Protein 5U64 (pdb70)

Solvent-accessible surface area: 6774 Å² total; per-residue (Å²): 139,14,123,20,125,18,64,30,33,28,87,25,86,44,55,24,58,27,120,0,24,1,69,11,59,45,42,134,88,50,142,0,0,0,0,0,2,31,63,63,186,148,95,79,11,2,0,1,0,11,76,152,36,69,51,66,35,70,69,127,76,11,125,70,37,1,74,8,45,39,135,62,27,0,52,0,40,0,62,70,3,106,48,136,1,46,5,33,0,51,0,0,0,2,35,103,85,48,0,91,32,102,32,63,36,188,56,11,77,52,74,6,170,24,20,94,0,45,6,26,46,94,104,63,31,155,204

Nearest PDB structures (foldseek):
  5u64-assembly1_B  TM=1.008E+00  e=6.267E-26  Camelus dromedarius
  7a50-assembly1_C  TM=8.926E-01  e=1.439E-14  Lama glama
  5boz-assembly3_I  TM=8.902E-01  e=1.508E-13  Vicugna pacos
  8fis-assembly1_L  TM=8.788E-01  e=1.508E-13  Lama glama
  1jgl-assembly1_H  TM=8.335E-01  e=3.267E-09  Mus musculus

Foldseek 3Di:
DKAKDKDWADEEAQQAKIKMKIAIPPDDDQLWWKFKWWAQPDIGGAKIAFPVWDIDGPDVVSVVAWDWGPPNMIMIIGGNHDQVVWTWMKMFTARPPRRDDDRDPVRTDGIYPTGTHGYDYPVPDDD

B-factor: mean 20.16, std 10.28, range [8.73, 94.01]

Radius of gyration: 14.15 Å; Cα contacts (8 Å, |Δi|>4): 379; chains: 1; bounding box: 37×37×24 Å

Secondary structure (DSSP, 8-state):
--EEEEE--EEEETT--EEEEEEEE---SSPPEEEEEEE----EEEEEE-TTS-EEES-HHHHHHEEEEE--EEEEEE-S--GGG-EEEEEEEE-SSTT---SSGGG--EE---EEEEEE-TTT---

Structure (mmCIF, N/CA/C/O backbone):
data_5U64
#
_entry.id   5U64
#
_cell.length_a   56.790
_cell.length_b   76.937
_cell.length_c   69.656
_cell.angle_alpha   90.00
_cell.angle_beta   90.00
_cell.angle_gamma   90.00
#
_symmetry.space_group_name_H-M   'C 2 2 21'
#
loop_
_entity.id
_entity.type
_entity.pdbx_description
1 polymer VHH-28
2 water water
#
loop_
_atom_site.group_PDB
_atom_site.id
_atom_site.type_symbol
_atom_site.label_atom_id
_atom_site.label_alt_id
_atom_site.label_comp_id
_atom_site.label_asym_id
_atom_site.label_entity_id
_atom_site.label_seq_id
_atom_site.pdbx_PDB_ins_code
_atom_site.Cartn_x
_atom_site.Cartn_y
_atom_site.Cartn_z
_atom_site.occupancy
_atom_site.B_iso_or_equiv
_atom_site.auth_seq_id
_atom_site.auth_comp_id
_atom_site.auth_asym_id
_atom_site.auth_atom_id
_atom_site.pdbx_PDB_model_num
ATOM 1 N N . ASP A 1 3 ? -27.975 11.955 13.738 1.00 46.58 1 ASP B N 1
ATOM 2 C CA . ASP A 1 3 ? -26.937 12.399 12.858 1.00 44.86 1 ASP B CA 1
ATOM 3 C C . ASP A 1 3 ? -25.696 11.874 13.471 1.00 36.02 1 ASP B C 1
ATOM 4 O O . ASP A 1 3 ? -25.566 11.763 14.701 1.00 38.34 1 ASP B O 1
ATOM 12 N N . VAL A 1 4 ? -24.744 11.624 12.599 1.00 32.73 2 VAL B N 1
ATOM 13 C CA . VAL A 1 4 ? -23.382 11.491 13.053 1.00 24.95 2 VAL B CA 1
ATOM 14 C C . VAL A 1 4 ? -22.902 12.870 13.430 1.00 25.72 2 VAL B C 1
ATOM 15 O O . VAL A 1 4 ? -23.141 13.833 12.696 1.00 30.92 2 VAL B O 1
ATOM 28 N N . GLN A 1 5 ? -22.234 12.956 14.567 1.00 22.61 3 GLN B N 1
ATOM 29 C CA A GLN A 1 5 ? -21.615 14.195 15.017 0.52 23.50 3 GLN B CA 1
ATOM 30 C CA B GLN A 1 5 ? -21.615 14.181 15.073 0.48 24.27 3 GLN B CA 1
ATOM 31 C C . GLN A 1 5 ? -20.107 14.036 14.999 1.00 20.73 3 GLN B C 1
ATOM 32 O O . GLN A 1 5 ? -19.596 12.966 15.324 1.00 20.85 3 GLN B O 1
ATOM 59 N N . LEU A 1 6 ? -19.402 15.106 14.573 1.00 19.24 4 LEU B N 1
ATOM 60 C CA . LEU A 1 6 ? -17.955 15.076 14.408 1.00 16.60 4 LEU B CA 1
ATOM 61 C C . LEU A 1 6 ? -17.333 16.127 15.258 1.00 17.66 4 LEU B C 1
ATOM 62 O O . LEU A 1 6 ? -17.725 17.268 15.150 1.00 20.47 4 LEU B O 1
ATOM 78 N N . GLN A 1 7 ? -16.435 15.735 16.128 1.00 18.33 5 GLN B N 1
ATOM 79 C CA . GLN A 1 7 ? -15.740 16.678 17.009 1.00 20.06 5 GLN B CA 1
ATOM 80 C C . GLN A 1 7 ? -14.263 16.748 16.591 1.00 17.80 5 GLN B C 1
AT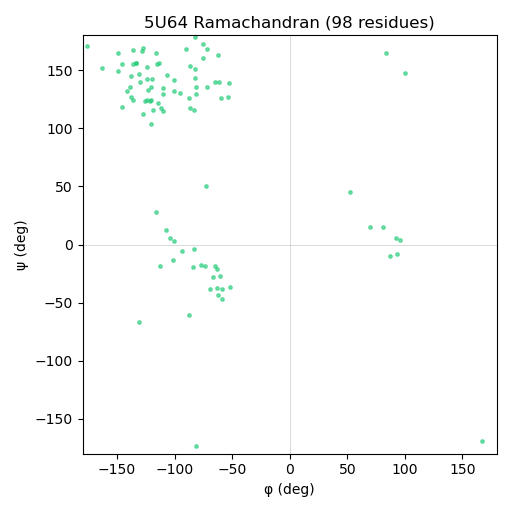OM 81 O O . GLN A 1 7 ? -13.551 15.756 16.691 1.00 17.24 5 GLN B O 1
ATOM 95 N N . GLU A 1 8 ? -13.803 17.908 16.155 1.00 18.18 6 GLU B N 1
ATOM 96 C CA A GLU A 1 8 ? -12.442 18.145 15.712 0.46 15.67 6 GLU B CA 1
ATOM 97 C CA B GLU A 1 8 ? -12.432 18.108 15.719 0.54 18.45 6 GLU B CA 1
ATOM 98 C C . GLU A 1 8 ? -11.619 18.719 16.840 1.00 16.72 6 GLU B C 1
ATOM 99 O O . GLU A 1 8 ? -12.130 19.477 17.660 1.00 20.39 6 GLU B O 1
ATOM 122 N N . SER A 1 9 ? -10.332 18.401 16.836 1.00 14.61 7 SER B N 1
ATOM 123 C CA A SER A 1 9 ? -9.378 19.039 17.750 0.38 16.32 7 SER B CA 1
ATOM 124 C CA B SER A 1 9 ? -9.388 19.052 17.740 0.62 15.02 7 SER B CA 1
ATOM 125 C C . SER A 1 9 ? -7.988 18.994 17.148 1.00 13.69 7 SER B C 1
ATOM 126 O O . SER A 1 9 ? -7.741 18.333 16.129 1.00 12.76 7 SER B O 1
ATOM 141 N N . GLY A 1 10 ? -7.072 19.696 17.801 1.00 13.39 8 GLY B N 1
ATOM 142 C CA . GLY A 1 10 ? -5.697 19.675 17.475 1.00 13.24 8 GLY B CA 1
ATOM 143 C C . GLY A 1 10 ? -5.184 20.791 16.567 1.00 13.77 8 GLY B C 1
ATOM 144 O O . GLY A 1 10 ? -3.985 20.818 16.249 1.00 16.60 8 GLY B O 1
ATOM 148 N N . GLY A 1 11 ? -6.045 21.752 16.219 1.00 14.23 9 GLY B N 1
ATOM 149 C CA . GLY A 1 11 ? -5.594 22.912 15.435 1.00 14.62 9 GLY B CA 1
ATOM 150 C C . GLY A 1 11 ? -4.727 23.863 16.245 1.00 12.92 9 GLY B C 1
ATOM 151 O O . GLY A 1 11 ? -4.630 23.802 17.440 1.00 13.52 9 GLY B O 1
ATOM 155 N N . GLY A 1 12 ? -4.099 24.774 15.543 1.00 12.79 10 GLY B N 1
ATOM 156 C CA . GLY A 1 12 ? -3.215 25.726 16.182 1.00 12.84 10 GLY B CA 1
ATOM 157 C C . GLY A 1 12 ? -2.377 26.451 15.153 1.00 10.50 10 GLY B C 1
ATOM 158 O O . GLY A 1 12 ? -2.621 26.377 13.951 1.00 11.70 10 GLY B O 1
ATOM 162 N N . SER A 1 13 ? -1.374 27.177 15.678 1.00 9.38 11 SER B N 1
ATOM 163 C CA A SER A 1 13 ? -0.494 28.009 14.880 0.52 9.18 11 SER B CA 1
ATOM 164 C CA B SER A 1 13 ? -0.489 28.042 14.904 0.48 9.66 11 SER B CA 1
ATOM 165 C C . SER A 1 13 ? 0.929 27.523 15.080 1.00 8.76 11 SER B C 1
ATOM 166 O O . SER A 1 13 ? 1.411 27.433 16.225 1.00 10.13 11 SER B O 1
ATOM 181 N N . VAL A 1 14 ? 1.605 27.236 13.997 1.00 8.80 12 VAL B N 1
ATOM 182 C CA . VAL A 1 14 ? 2.948 26.682 13.996 1.00 9.32 12 VAL B CA 1
ATOM 183 C C . VAL A 1 14 ? 3.792 27.391 12.950 1.00 9.02 12 VAL B C 1
ATOM 184 O O . VAL A 1 14 ? 3.307 28.092 12.083 1.00 10.34 12 VAL B O 1
ATOM 197 N N . GLN A 1 15 ? 5.085 27.149 13.049 1.00 10.23 13 GLN B N 1
ATOM 198 C CA A GLN A 1 15 ? 6.036 27.582 12.058 0.51 10.46 13 GLN B CA 1
ATOM 199 C CA B GLN A 1 15 ? 6.045 27.601 12.070 0.49 12.53 13 GLN B CA 1
ATOM 200 C C . GLN A 1 15 ? 6.121 26.659 10.884 1.00 10.41 13 GLN B C 1
ATOM 201 O O . GLN A 1 15 ? 5.941 25.439 11.020 1.00 10.60 13 GLN B O 1
ATOM 228 N N . ALA A 1 16 ? 6.463 27.209 9.722 1.00 10.53 14 ALA B N 1
ATOM 229 C CA . ALA A 1 16 ? 6.755 26.383 8.559 1.00 11.27 14 ALA B CA 1
ATOM 230 C C . ALA A 1 16 ? 7.784 25.336 8.904 1.00 10.11 14 ALA B C 1
ATOM 231 O O . ALA A 1 16 ? 8.732 25.590 9.626 1.00 12.02 14 ALA B O 1
ATOM 238 N N . GLY A 1 17 ? 7.578 24.119 8.409 1.00 10.44 15 GLY B N 1
ATOM 239 C CA . GLY A 1 17 ? 8.382 22.959 8.750 1.00 11.43 15 GLY B CA 1
ATOM 240 C C . GLY A 1 17 ? 7.902 22.232 9.983 1.00 11.15 15 GLY B C 1
ATOM 241 O O . GLY A 1 17 ? 8.390 21.152 10.268 1.00 13.60 15 GLY B O 1
ATOM 245 N N . GLY A 1 18 ? 6.967 22.820 10.714 1.00 11.60 16 GLY B N 1
ATOM 246 C CA . GLY A 1 18 ? 6.460 22.201 11.913 1.00 11.82 16 GLY B CA 1
ATOM 247 C C . GLY A 1 18 ? 5.406 21.143 11.635 1.00 11.39 16 GLY B C 1
ATOM 248 O O . GLY A 1 18 ? 5.158 20.746 10.497 1.00 11.84 16 GLY B O 1
ATOM 252 N N . SER A 1 19 ? 4.828 20.669 12.700 1.00 12.87 17 SER B N 1
ATOM 253 C CA . SER A 1 19 ? 3.890 19.559 12.666 1.00 12.53 17 SER B CA 1
ATOM 254 C C . SER A 1 19 ? 2.693 19.862 13.545 1.00 11.75 17 SER B C 1
ATOM 255 O O . SER A 1 19 ? 2.793 20.603 14.515 1.00 12.94 17 SER B O 1
ATOM 263 N N . LEU A 1 20 ? 1.582 19.221 13.226 1.00 11.85 18 LEU B N 1
ATOM 264 C CA . LEU A 1 20 ? 0.375 19.232 14.039 1.00 11.76 18 LEU B CA 1
ATOM 265 C C . LEU A 1 20 ? -0.362 17.933 13.855 1.00 11.61 18 LEU B C 1
ATOM 266 O O . LEU A 1 20 ? -0.283 17.352 12.788 1.00 13.91 18 LEU B O 1
ATOM 282 N N . ARG A 1 21 ? -1.070 17.485 14.879 1.00 10.96 19 ARG B N 1
ATOM 283 C CA A ARG A 1 21 ? -1.858 16.252 14.813 0.59 11.00 19 ARG B CA 1
ATOM 284 C CA B ARG A 1 21 ? -1.877 16.257 14.778 0.41 10.79 19 ARG B CA 1
ATOM 285 C C . ARG A 1 21 ? -3.329 16.615 15.030 1.00 11.39 19 ARG B C 1
ATOM 286 O O . ARG A 1 21 ? -3.716 16.926 16.171 1.00 13.94 19 ARG B O 1
ATOM 327 N N . LEU A 1 22 ? -4.146 16.551 13.984 1.00 10.20 20 LEU B N 1
ATOM 328 C CA . LEU A 1 22 ? -5.575 16.808 14.164 1.00 11.03 20 LEU B CA 1
ATOM 329 C C . LEU A 1 22 ? -6.265 15.493 14.560 1.00 10.58 20 LEU B C 1
ATOM 330 O O . LEU A 1 22 ? -5.795 14.401 14.213 1.00 11.42 20 LEU B O 1
ATOM 346 N N . SER A 1 23 ? -7.365 15.601 15.266 1.00 11.01 21 SER B N 1
ATOM 347 C CA A SER A 1 23 ? -8.185 14.460 15.580 0.47 11.97 21 SER B CA 1
ATOM 348 C CA B SER A 1 23 ? -8.196 14.478 15.628 0.53 11.69 21 SER B CA 1
ATOM 349 C C . SER A 1 23 ? -9.635 14.751 15.271 1.00 11.49 21 SER B C 1
ATOM 350 O O . SER A 1 23 ? -10.111 15.888 15.366 1.00 12.03 21 SER B O 1
ATOM 365 N N . CYS A 1 24 ? -10.355 13.686 14.955 1.00 11.94 22 CYS B N 1
ATOM 366 C CA . CYS A 1 24 ? -11.784 13.751 14.744 1.00 13.83 22 CYS B CA 1
ATOM 367 C C . CYS A 1 24 ? -12.431 12.545 15.409 1.00 13.65 22 CYS B C 1
ATOM 368 O O . CYS A 1 24 ? -12.024 11.407 15.175 1.00 14.11 22 CYS B O 1
ATOM 375 N N . VAL A 1 25 ? -13.414 12.812 16.247 1.00 14.68 23 VAL B N 1
ATOM 376 C CA . VAL A 1 25 ? -14.142 11.776 16.947 1.00 17.06 23 VAL B CA 1
ATOM 377 C C . VAL A 1 25 ? -15.572 11.807 16.431 1.00 17.09 23 VAL B C 1
ATOM 378 O O . VAL A 1 25 ? -16.251 12.821 16.519 1.00 17.09 23 VAL B O 1
ATOM 391 N N . ALA A 1 26 ? -16.018 10.688 15.896 1.00 17.00 24 ALA B N 1
ATOM 392 C CA . ALA A 1 26 ? -17.390 10.537 15.399 1.00 17.32 24 ALA B CA 1
ATOM 393 C C . ALA A 1 26 ? -18.239 9.911 16.475 1.00 20.22 24 ALA B C 1
ATOM 394 O O . ALA A 1 26 ? -17.864 8.882 17.058 1.00 23.74 24 ALA B O 1
ATOM 401 N N . SER A 1 27 ? -19.388 10.526 16.741 1.00 21.79 25 SER B N 1
ATOM 402 C CA . SER A 1 27 ? -20.384 9.932 17.647 1.00 23.91 25 SER B CA 1
ATOM 403 C C . SER A 1 27 ? -21.737 9.881 16.945 1.00 23.02 25 SER B C 1
ATOM 404 O O . SER A 1 27 ? -21.913 10.373 15.828 1.00 23.05 25 SER B O 1
ATOM 412 N N . GLY A 1 28 ? -22.680 9.171 17.562 1.00 23.62 26 GLY B N 1
ATOM 413 C CA . GLY A 1 28 ? -23.955 9.033 16.893 1.00 25.42 26 GLY B CA 1
ATOM 414 C C . GLY A 1 28 ? -23.995 7.975 15.817 1.00 24.58 26 GLY B C 1
ATOM 415 O O . GLY A 1 28 ? -24.890 7.988 14.972 1.00 29.81 26 GLY B O 1
ATOM 419 N N . VAL A 1 29 ? -23.014 7.087 15.797 1.00 23.46 27 VAL B N 1
ATOM 420 C CA . VAL A 1 29 ? -22.942 6.014 14.826 1.00 25.49 27 VAL B CA 1
ATOM 421 C C . VAL A 1 29 ? -23.803 4.868 15.316 1.00 30.90 27 VAL B C 1
ATOM 422 O O . VAL A 1 29 ? -23.482 4.207 16.310 1.00 36.52 27 VAL B O 1
ATOM 435 N N . THR A 1 30 ? -24.835 4.576 14.566 1.00 27.98 28 THR B N 1
ATOM 436 C CA . THR A 1 30 ? -25.769 3.542 15.002 1.00 30.81 28 THR B CA 1
ATOM 437 C C . THR A 1 30 ? -25.780 2.284 14.147 1.00 27.72 28 THR B C 1
ATOM 438 O O . THR A 1 30 ? -26.350 1.284 14.567 1.00 28.86 28 THR B O 1
ATOM 449 N N . SER A 1 31 ? -25.274 2.361 12.924 1.00 24.92 29 SER B N 1
ATOM 450 C CA A SER A 1 31 ? -25.202 1.208 12.053 0.54 27.29 29 SER B CA 1
ATOM 451 C CA B SER A 1 31 ? -25.197 1.209 12.046 0.46 27.42 29 SER B CA 1
ATOM 452 C C . SER A 1 31 ? -23.839 1.216 11.368 1.00 23.78 29 SER B C 1
ATOM 453 O O . SER A 1 31 ? -22.787 1.031 12.003 1.00 23.53 29 SER B O 1
ATOM 468 N N . THR A 1 32 ? -23.815 1.422 10.096 1.00 20.37 30 THR B N 1
ATOM 469 C CA . THR A 1 32 ? -22.560 1.440 9.394 1.00 17.48 30 THR B CA 1
ATOM 470 C C . THR A 1 32 ? -21.585 2.433 10.028 1.00 15.58 30 THR B C 1
ATOM 471 O O . THR A 1 32 ? -21.868 3.612 10.171 1.00 16.45 30 THR B O 1
ATOM 482 N N . ARG A 1 33 ? -20.388 1.918 10.344 1.00 14.32 31 ARG B N 1
ATOM 483 C CA A ARG A 1 33 ? -19.317 2.784 10.775 0.65 14.00 31 ARG B CA 1
ATOM 484 C CA B ARG A 1 33 ? -19.344 2.796 10.782 0.35 14.78 31 ARG B CA 1
ATOM 485 C C . ARG A 1 33 ? -18.900 3.649 9.599 1.00 14.10 31 ARG B C 1
ATOM 486 O O . ARG A 1 33 ? -18.775 3.189 8.465 1.00 16.52 31 ARG B O 1
ATOM 527 N N . PRO A 1 34 ? -18.634 4.933 9.815 1.00 13.21 32 PRO B N 1
ATOM 528 C CA . PRO A 1 34 ? -18.432 5.817 8.680 1.00 13.40 32 PRO B CA 1
ATOM 529 C C . PRO A 1 34 ? -17.025 5.757 8.098 1.00 11.93 32 PRO B C 1
ATOM 530 O O . PRO A 1 34 ? -16.051 5.520 8.820 1.00 12.95 32 PRO B O 1
ATOM 541 N N . CYS A 1 35 ? -16.907 6.020 6.799 1.00 11.43 33 CYS B N 1
ATOM 542 C CA A CYS A 1 35 ? -15.670 6.578 6.252 0.73 10.79 33 CYS B CA 1
ATOM 543 C CA B CYS A 1 35 ? -15.620 6.521 6.373 0.27 14.34 33 CYS B CA 1
ATOM 544 C C . CYS A 1 35 ? -15.490 7.967 6.877 1.00 11.13 33 CYS B C 1
ATOM 545 O O . CYS A 1 35 ? -16.465 8.712 6.904 1.00 11.75 33 CYS B O 1
ATOM 559 N N . ILE A 1 36 ? -14.272 8.277 7.341 1.00 10.82 34 ILE B N 1
ATOM 560 C CA A ILE A 1 36 ? -13.966 9.587 7.877 0.54 11.27 34 ILE B CA 1
ATOM 561 C CA B ILE A 1 36 ? -13.999 9.586 7.879 0.46 10.91 34 ILE B CA 1
ATOM 562 C C . ILE A 1 36 ? -12.948 10.241 7.004 1.00 11.68 34 ILE B C 1
ATOM 563 O O . ILE A 1 36 ? -11.931 9.625 6.681 1.00 12.90 34 ILE B O 1
ATOM 594 N N . GLY A 1 37 ? -13.240 11.474 6.608 1.00 11.69 35 GLY B N 1
ATOM 595 C CA . GLY A 1 37 ? -12.355 12.216 5.746 1.00 12.67 35 GLY B CA 1
ATOM 596 C C . GLY A 1 37 ? -11.946 13.553 6.351 1.00 11.21 35 GLY B C 1
ATOM 597 O O . GLY A 1 37 ? -12.661 14.140 7.166 1.00 12.68 35 GLY B O 1
ATOM 601 N N . TRP A 1 38 ? -10.766 14.019 5.944 1.00 10.25 36 TRP B N 1
ATOM 602 C CA . TRP A 1 38 ? -10.340 15.373 6.175 1.00 10.10 36 TRP B CA 1
ATOM 603 C C . TRP A 1 38 ? -10.318 16.147 4.870 1.00 9.51 36 TRP B C 1
ATOM 604 O O . TRP A 1 38 ? -9.808 15.668 3.852 1.00 10.86 36 TRP B O 1
ATOM 625 N N . PHE A 1 39 ? -10.862 17.341 4.939 1.00 9.60 37 PHE B N 1
ATOM 626 C CA . PHE A 1 39 ? -10.924 18.295 3.854 1.00 9.76 37 PHE B CA 1
ATOM 627 C C . PHE A 1 39 ? -10.373 19.626 4.379 1.00 9.79 37 PHE B C 1
ATOM 628 O O . PHE A 1 39 ? -10.258 19.835 5.589 1.00 11.25 37 PHE B O 1
ATOM 645 N N . ARG A 1 40 ? -10.078 20.562 3.478 1.00 9.97 38 ARG B N 1
ATOM 646 C CA A ARG A 1 40 ? -9.589 21.857 3.913 0.59 9.98 38 ARG B CA 1
ATOM 647 C CA B ARG A 1 40 ? -9.576 21.855 3.906 0.41 10.28 38 ARG B CA 1
ATOM 648 C C . ARG A 1 40 ? -10.079 22.948 2.987 1.00 11.04 38 ARG B C 1
ATOM 649 O O . ARG A 1 40 ? -10.341 22.726 1.810 1.00 12.47 38 ARG B O 1
ATOM 690 N N . GLN A 1 41 ? -10.121 24.165 3.519 1.00 11.86 39 GLN B N 1
ATOM 691 C CA . GLN A 1 41 ? -10.504 25.328 2.704 1.00 13.30 39 GLN B CA 1
ATOM 692 C C . GLN A 1 41 ? -9.725 26.525 3.168 1.00 15.62 39 GLN B C 1
ATOM 693 O O . GLN A 1 41 ? -9.773 26.875 4.337 1.00 15.92 39 GLN B O 1
ATOM 707 N N . ALA A 1 42 ? -8.942 27.040 2.263 1.00 21.82 40 ALA B N 1
ATOM 708 C CA . ALA A 1 42 ? -8.147 28.213 2.565 1.00 28.72 40 ALA B CA 1
ATOM 709 C C . ALA A 1 42 ? -9.052 29.384 2.257 1.00 30.17 40 ALA B C 1
ATOM 710 O O . ALA A 1 42 ? -9.912 29.372 1.380 1.00 30.70 40 ALA B O 1
ATOM 717 N N . LYS A 1 45 ? -10.728 30.294 -1.330 1.00 36.17 43 LYS B N 1
ATOM 718 C CA . LYS A 1 45 ? -10.579 29.145 -2.227 1.00 33.49 43 LYS B CA 1
ATOM 719 C C . LYS A 1 45 ? -11.687 28.102 -2.025 1.00 29.04 43 LYS B C 1
ATOM 720 O O . LYS A 1 45 ? -12.448 28.153 -1.082 1.00 28.58 43 LYS B O 1
ATOM 738 N N . GLU A 1 46 ? -11.815 27.197 -2.977 1.00 24.76 44 GLU B N 1
ATOM 739 C CA A GLU A 1 46 ? -12.789 26.141 -2.773 0.47 24.23 44 GLU B CA 1
ATOM 740 C CA B GLU A 1 46 ? -12.752 26.087 -2.837 0.53 24.10 44 GLU B CA 1
ATOM 741 C C . GLU A 1 46 ? -12.233 25.066 -1.840 1.00 19.87 44 GLU B C 1
ATOM 742 O O . GLU A 1 46 ? -11.022 24.874 -1.672 1.00 20.27 44 GLU B O 1
ATOM 765 N N . ARG A 1 47 ? -13.168 24.366 -1.214 1.00 18.30 45 ARG B N 1
ATOM 766 C CA . ARG A 1 47 ? -12.832 23.211 -0.369 1.00 16.46 45 ARG B CA 1
ATOM 767 C C . ARG A 1 47 ? -12.144 22.144 -1.222 1.00 14.29 45 ARG B C 1
ATOM 768 O O . ARG A 1 47 ? -12.541 21.885 -2.351 1.00 16.81 45 ARG B O 1
ATOM 789 N N . GLU A 1 48 ? -11.116 21.514 -0.656 1.00 13.34 46 GLU B N 1
ATOM 790 C CA . GLU A 1 48 ? -10.379 20.474 -1.326 1.00 13.96 46 GLU B CA 1
ATOM 791 C C . GLU A 1 48 ? -10.179 19.288 -0.399 1.00 12.37 46 GLU B C 1
ATOM 792 O O . GLU A 1 48 ? -10.193 19.392 0.813 1.00 11.53 46 GLU B O 1
ATOM 804 N N . GLY A 1 49 ? -9.969 18.110 -1.044 1.00 12.65 47 GLY B N 1
ATOM 805 C CA . GLY A 1 49 ? -9.695 16.931 -0.289 1.00 11.59 47 GLY B CA 1
ATOM 806 C C . GLY A 1 49 ? -8.291 16.900 0.260 1.00 11.01 47 GLY B C 1
ATOM 807 O O . GLY A 1 49 ? -7.393 17.614 -0.191 1.00 12.64 47 GLY B O 1
ATOM 811 N N . VAL A 1 50 ? -8.100 16.046 1.285 1.00 10.32 48 VAL B N 1
ATOM 812 C CA . VAL A 1 50 ? -6.784 15.816 1.899 1.00 9.89 48 VAL B CA 1
ATOM 813 C C . VAL A 1 50 ? -6.563 14.299 1.992 1.00 9.78 48 VAL B C 1
ATOM 814 O O . VAL A 1 50 ? -5.675 13.756 1.344 1.00 10.72 48 VAL B O 1
ATOM 827 N N . ALA A 1 51 ? -7.357 13.615 2.828 1.00 9.32 49 ALA B N 1
ATOM 828 C CA . ALA A 1 51 ? -7.183 12.198 3.027 1.00 10.02 49 ALA B CA 1
ATOM 829 C C . ALA A 1 51 ? -8.448 11.641 3.675 1.00 9.65 49 ALA B C 1
ATOM 830 O O . ALA A 1 51 ? -9.165 12.351 4.372 1.00 10.66 49 ALA B O 1
ATOM 837 N N . VAL A 1 52 ? -8.709 10.361 3.396 1.00 9.71 50 VAL B N 1
ATOM 838 C CA . VAL A 1 52 ? -9.837 9.653 3.962 1.00 10.01 50 VAL B CA 1
ATOM 839 C C . VAL A 1 52 ? -9.394 8.283 4.470 1.00 9.92 50 VAL B C 1
ATOM 840 O O . VAL A 1 52 ? -8.391 7.736 3.994 1.00 10.11 50 VAL B O 1
ATOM 853 N N . VAL A 1 53 ? -10.157 7.729 5.422 1.00 10.12 51 VAL B N 1
ATOM 854 C CA . VAL A 1 53 ? -9.834 6.410 5.981 1.00 10.02 51 VAL B CA 1
ATOM 855 C C . VAL A 1 53 ? -11.118 5.646 6.221 1.00 10.40 51 VAL B C 1
ATOM 856 O O . VAL A 1 53 ? -12.104 6.166 6.789 1.00 11.06 51 VAL B O 1
ATOM 869 N N . ASN A 1 54 ? -11.142 4.402 5.770 1.00 10.11 52 ASN B N 1
ATOM 870 C CA . ASN A 1 54 ? -12.345 3.571 5.858 1.00 10.66 52 ASN B CA 1
ATOM 871 C C . ASN A 1 54 ? -12.455 2.940 7.240 1.00 11.52 52 ASN B C 1
ATOM 872 O O . ASN A 1 54 ? -11.615 3.111 8.103 1.00 11.62 52 ASN B O 1
ATOM 883 N N . PHE A 1 55 A -13.546 2.184 7.425 1.00 11.64 52 PHE B N 1
ATOM 884 C CA . PHE A 1 55 A -13.843 1.649 8.728 1.00 13.15 52 PHE B CA 1
ATOM 885 C C . PHE A 1 55 A -12.785 0.677 9.246 1.00 13.39 52 PHE B C 1
ATOM 886 O O . PHE A 1 55 A -12.730 0.465 10.457 1.00 16.79 52 PHE B O 1
ATOM 903 N N . ARG A 1 56 ? -11.975 0.102 8.361 1.00 13.61 53 ARG B N 1
ATOM 904 C CA . ARG A 1 56 ? -10.954 -0.855 8.774 1.00 15.73 53 ARG B CA 1
ATOM 905 C C . ARG A 1 56 ? -9.558 -0.264 8.675 1.00 16.19 53 ARG B C 1
ATOM 906 O O . ARG A 1 56 ? -8.597 -1.025 8.822 1.00 17.75 53 ARG B O 1
ATOM 927 N N . GLY A 1 57 ? -9.434 1.040 8.499 1.00 14.54 54 GLY B N 1
ATOM 928 C CA . GLY A 1 57 ? -8.131 1.689 8.530 1.00 14.55 54 GLY B CA 1
ATOM 929 C C . GLY A 1 57 ? -7.441 1.844 7.235 1.00 15.97 54 GLY B C 1
ATOM 930 O O . GLY A 1 57 ? -6.302 2.332 7.243 1.00 19.05 54 GLY B O 1
ATOM 934 N N . ASP A 1 58 ? -8.044 1.510 6.107 1.00 14.46 55 ASP B N 1
ATOM 935 C CA . ASP A 1 58 ? -7.364 1.712 4.826 1.00 15.00 55 ASP B CA 1
ATOM 936 C C . ASP A 1 58 ? -7.509 3.158 4.380 1.00 13.34 55 ASP B C 1
ATOM 937 O O . ASP A 1 58 ? -8.587 3.720 4.386 1.00 13.55 55 ASP B O 1
ATOM 946 N N . SER A 1 59 ? -6.407 3.784 4.021 1.00 13.93 56 SER B N 1
ATOM 947 C CA A SER A 1 59 ? -6.331 5.204 3.726 0.76 13.88 56 SER B CA 1
ATOM 948 C CA B SER A 1 59 ? -6.288 5.207 3.763 0.24 14.59 56 SER B CA 1
ATOM 949 C C . SER A 1 59 ? -6.173 5.495 2.265 1.00 14.17 56 SER B C 1
ATOM 950 O O . SER A 1 59 ? -5.580 4.713 1.500 1.00 16.97 56 SER B O 1
ATOM 965 N N . THR A 1 60 ? -6.654 6.670 1.897 1.00 13.11 57 THR B N 1
ATOM 966 C CA . THR A 1 60 ? -6.542 7.210 0.553 1.00 14.84 57 THR B CA 1
ATOM 967 C C . THR A 1 60 ? -6.219 8.704 0.675 1.00 13.31 57 THR B C 1
ATOM 968 O O . THR A 1 60 ? -6.794 9.375 1.520 1.00 13.29 57 THR B O 1
ATOM 979 N N . TYR A 1 61 ? -5.267 9.182 -0.114 1.00 14.14 58 TYR B N 1
ATOM 980 C CA . TYR A 1 61 ? -4.779 10.564 -0.067 1.00 13.66 58 TYR B CA 1
ATOM 981 C C . TYR A 1 61 ? -5.096 11.282 -1.356 1.00 14.73 58 TYR B C 1
ATOM 982 O O . TYR A 1 61 ? -5.140 10.683 -2.437 1.00 16.48 58 TYR B O 1
ATOM 1000 N N . ILE A 1 62 ? -5.192 12.597 -1.288 1.00 13.96 59 ILE B N 1
ATOM 1001 C CA . ILE A 1 62 ? -5.567 13.400 -2.463 1.00 15.38 59 ILE B CA 1
ATOM 1002 C C . ILE A 1 62 ? -4.472 13.402 -3.523 1.00 17.25 59 ILE B C 1
ATOM 1003 O O . ILE A 1 62 ? -4.755 13.365 -4.730 1.00 18.91 59 ILE B O 1
ATOM 1019 N N . THR A 1 63 ? -3.216 13.445 -3.115 1.00 17.36 60 THR B N 1
ATOM 1020 C CA . THR A 1 63 ? -2.072 13.410 -4.031 1.00 18.96 60 THR B CA 1
ATOM 1021 C C . THR A 1 63 ? -0.911 12.726 -3.327 1.00 19.02 60 THR B C 1
ATOM 1022 O O . THR A 1 63 ? -0.879 12.612 -2.099 1.00 18.00 60 THR B O 1
ATOM 1033 N N . ASP A 1 64 ? 0.085 12.324 -4.100 1.00 21.00 61 ASP B N 1
ATOM 1034 C CA . ASP A 1 64 ? 1.342 11.777 -3.556 1.00 22.24 61 ASP B CA 1
ATOM 1035 C C . ASP A 1 64 ? 2.099 12.802 -2.726 1.00 20.34 61 ASP B C 1
ATOM 1036 O O . ASP A 1 64 ? 2.713 12.451 -1.688 1.00 20.54 61 ASP B O 1
ATOM 1045 N N . SER A 1 65 ? 2.081 14.058 -3.149 1.00 21.20 62 SER B N 1
ATOM 1046 C CA . SER A 1 65 ? 2.734 15.113 -2.382 1.00 23.18 62 SER B CA 1
ATOM 1047 C C . SER A 1 65 ? 2.139 15.198 -0.980 1.00 20.44 62 SER B C 1
ATOM 1048 O O . SER A 1 65 ? 2.860 15.285 0.019 1.00 22.18 62 SER B O 1
ATOM 1056 N N . VAL A 1 66 ? 0.807 15.190 -0.872 1.00 18.77 63 VAL B N 1
ATOM 1057 C CA . VAL A 1 66 ? 0.180 15.186 0.431 1.00 17.93 63 VAL B CA 1
ATOM 1058 C C . VAL A 1 66 ? 0.506 13.933 1.262 1.00 17.35 63 VAL B C 1
ATOM 1059 O O . VAL A 1 66 ? 0.861 14.022 2.451 1.00 18.76 63 VAL B O 1
ATOM 1072 N N . LYS A 1 67 ? 0.462 12.770 0.616 1.00 16.62 64 LYS B N 1
ATOM 1073 C CA . LYS A 1 67 ? 0.798 11.519 1.295 1.00 18.19 64 LYS B CA 1
ATOM 1074 C C . LYS A 1 67 ? 2.226 11.501 1.831 1.00 20.68 64 LYS B C 1
ATOM 1075 O O . LYS A 1 67 ? 2.509 10.854 2.859 1.00 21.91 64 LYS B O 1
ATOM 1094 N N . GLY A 1 68 ? 3.141 12.250 1.214 1.00 20.27 65 GLY B N 1
ATOM 1095 C CA . GLY A 1 68 ? 4.506 12.248 1.652 1.00 20.83 65 GLY B CA 1
ATOM 1096 C C . GLY A 1 68 ? 4.764 12.991 2.943 1.00 21.30 65 GLY B C 1
ATOM 1097 O O . GLY A 1 68 ? 5.813 12.770 3.564 1.00 25.16 65 GLY B O 1
ATOM 1101 N N . ARG A 1 69 ? 3.859 13.869 3.370 1.00 17.99 66 ARG B N 1
ATOM 1102 C CA A ARG A 1 69 ? 4.011 14.659 4.589 0.45 19.14 66 ARG B CA 1
ATOM 1103 C CA B ARG A 1 69 ? 3.981 14.689 4.573 0.55 19.75 66 ARG B CA 1
ATOM 1104 C C . ARG A 1 69 ? 2.881 14.476 5.593 1.00 17.32 66 ARG B C 1
ATOM 1105 O O . ARG A 1 69 ? 3.113 14.748 6.769 1.00 18.32 66 ARG B O 1
ATOM 1146 N N . PHE A 1 70 ? 1.652 14.038 5.165 1.00 16.57 67 PHE B N 1
ATOM 1147 C CA A PHE A 1 70 ? 0.420 13.832 5.952 0.24 16.02 67 PHE B CA 1
ATOM 1148 C CA B PHE A 1 70 ? 0.573 13.776 6.081 0.76 15.81 67 PHE B CA 1
ATOM 1149 C C . PHE A 1 70 ? 0.243 12.324 6.151 1.00 15.19 67 PHE B C 1
ATOM 1150 O O . PHE A 1 70 ? 0.431 11.565 5.186 1.00 16.93 67 PHE B O 1
ATOM 1183 N N . THR A 1 71 ? -0.256 11.927 7.297 1.00 13.34 68 THR B N 1
ATOM 1184 C CA . THR A 1 71 ? -0.646 10.546 7.533 1.00 13.14 68 THR B CA 1
ATOM 1185 C C . THR A 1 71 ? -1.976 10.502 8.237 1.00 11.93 68 THR B C 1
ATOM 1186 O O . THR A 1 71 ? -2.106 11.039 9.339 1.00 12.10 68 THR B O 1
ATOM 1197 N N . ILE A 1 72 ? -2.934 9.794 7.652 1.00 11.47 69 ILE B N 1
ATOM 1198 C CA . ILE A 1 72 ? -4.228 9.612 8.286 1.00 11.16 69 ILE B CA 1
ATOM 1199 C C . ILE A 1 72 ? -4.222 8.227 8.926 1.00 12.92 69 ILE B C 1
ATOM 1200 O O . ILE A 1 72 ? -3.729 7.252 8.336 1.00 14.53 69 ILE B O 1
ATOM 1216 N N . SER A 1 73 ? -4.810 8.104 10.105 1.00 11.43 70 SER B N 1
ATOM 1217 C CA . SER A 1 73 ? -4.872 6.798 10.783 1.00 12.71 70 SER B CA 1
ATOM 1218 C C . SER A 1 73 ? -6.168 6.736 11.575 1.00 12.73 70 SER B C 1
ATOM 1219 O O . SER A 1 73 ? -6.828 7.746 11.890 1.00 12.84 70 SER B O 1
ATOM 1227 N N A ARG A 1 74 ? -6.523 5.520 11.967 0.01 14.56 71 ARG B N 1
ATOM 1228 N N B ARG A 1 74 ? -6.505 5.524 11.971 0.99 13.93 71 ARG B N 1
ATOM 1229 C CA A ARG A 1 74 ? -7.766 5.289 12.688 0.01 15.93 71 ARG B CA 1
ATOM 1230 C CA B ARG A 1 74 ? -7.742 5.320 12.693 0.99 13.93 71 ARG B CA 1
ATOM 1231 C C A ARG A 1 74 ? -7.497 4.369 13.865 0.01 17.50 71 ARG B C 1
ATOM 1232 C C B ARG A 1 74 ? -7.542 4.375 13.836 0.99 17.20 71 ARG B C 1
ATOM 1233 O O A ARG A 1 74 ? -6.841 3.334 13.704 0.01 17.70 71 ARG B O 1
ATOM 1234 O O B ARG A 1 74 ? -7.026 3.289 13.627 0.99 18.51 71 ARG B O 1
ATOM 1275 N N . ASP A 1 75 ? -7.989 4.740 15.047 1.00 19.10 72 ASP B N 1
ATOM 1276 C CA A ASP A 1 75 ? -7.947 3.794 16.151 0.46 25.23 72 ASP B CA 1
ATOM 1277 C CA B ASP A 1 75 ? -7.990 3.807 16.162 0.54 25.57 72 ASP B CA 1
ATOM 1278 C C . ASP A 1 75 ? -8.869 2.597 15.874 1.00 26.90 72 ASP B C 1
ATOM 1279 O O . ASP A 1 75 ? -8.401 1.453 16.286 1.00 33.09 72 ASP B O 1
ATOM 1296 N N . ASP A 1 79 ? -14.133 4.790 16.148 1.00 25.70 76 ASP B N 1
ATOM 1297 C CA . ASP A 1 79 ? -14.358 5.873 15.141 1.00 21.98 76 ASP B CA 1
ATOM 1298 C C . ASP A 1 79 ? -13.655 7.212 15.438 1.00 20.20 76 ASP B C 1
ATOM 1299 O O . ASP A 1 79 ? -14.255 8.312 15.475 1.00 21.80 76 ASP B O 1
ATOM 1307 N N . THR A 1 80 ? -12.366 7.055 15.714 1.00 20.50 77 THR B N 1
ATOM 1308 C CA . THR A 1 80 ? -11.469 8.199 16.057 1.00 18.62 77 THR B CA 1
ATOM 1309 C C . THR A 1 80 ? -10.311 8.183 15.089 1.00 15.21 77 THR B C 1
ATOM 1310 O O . THR A 1 80 ? -9.643 7.167 14.896 1.00 16.77 77 THR B O 1
ATOM 1321 N N . VAL A 1 81 ? -10.149 9.303 14.42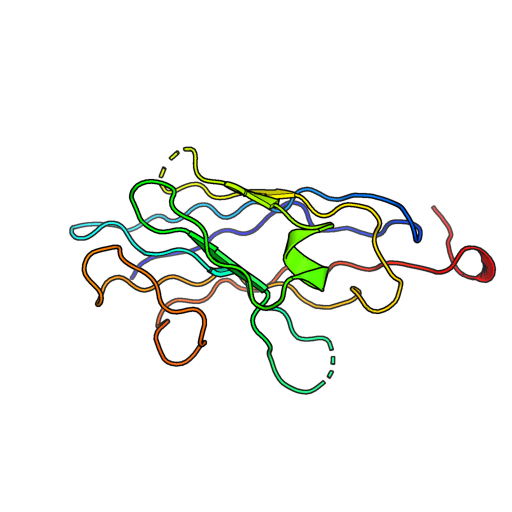6 1.00 12.31 78 VAL B N 1
ATOM 1322 C CA . VAL A 1 81 ? -9.248 9.418 13.309 1.00 11.42 78 VAL B CA 1
ATOM 1323 C C . VAL A 1 81 ? -8.272 10.550 13.598 1.00 12.00 78 VAL B C 1
ATOM 1324 O O . VAL A 1 81 ? -8.638 11.583 14.103 1.00 15.33 78 VAL B O 1
ATOM 1337 N N . TYR A 1 82 ? -7.051 10.348 13.197 1.00 11.34 79 TYR B N 1
ATOM 1338 C CA . TYR A 1 82 ? -5.969 11.315 13.342 1.00 11.22 79 TYR B CA 1
ATOM 1339 C C . TYR A 1 82 ? -5.411 11.705 12.004 1.00 11.09 79 TYR B C 1
ATOM 1340 O O . TYR A 1 82 ? -5.271 10.858 11.124 1.00 12.12 79 TYR B O 1
ATOM 1358 N N . LEU A 1 83 ? -5.058 12.988 11.845 1.00 11.12 80 LEU B N 1
ATOM 1359 C CA . LEU A 1 83 ? -4.325 13.465 10.687 1.00 10.85 80 LEU B CA 1
ATOM 1360 C C . LEU A 1 83 ? -3.036 14.074 11.193 1.00 9.99 80 LEU B C 1
ATOM 1361 O O . LEU A 1 83 ? -3.004 15.153 11.766 1.00 10.84 80 LEU B O 1
ATOM 1377 N N . GLN A 1 84 ? -1.932 13.357 11.029 1.00 10.69 81 GLN B N 1
ATOM 1378 C CA . GLN A 1 84 ? -0.608 13.825 11.389 1.00 10.43 81 GLN B CA 1
ATOM 1379 C C . GLN A 1 84 ? -0.033 14.601 10.234 1.00 10.24 81 GLN B C 1
ATOM 1380 O O . GLN A 1 84 ? 0.115 14.074 9.142 1.00 13.07 81 GLN B O 1
ATOM 1394 N N . MET A 1 85 ? 0.222 15.873 10.471 1.00 9.83 82 MET B N 1
ATOM 1395 C CA . MET A 1 85 ? 0.701 16.811 9.452 1.00 11.12 82 MET B CA 1
ATOM 1396 C C . MET A 1 85 ? 2.129 17.163 9.751 1.00 12.22 82 MET B C 1
ATOM 1397 O O . MET A 1 85 ? 2.347 17.855 10.723 1.00 18.31 82 MET B O 1
ATOM 1411 N N . ASN A 1 86 A 3.059 16.816 8.917 1.00 11.47 82 ASN B N 1
ATOM 1412 C CA . ASN A 1 86 A 4.471 17.127 9.071 1.00 11.84 82 ASN B CA 1
ATOM 1413 C C . ASN A 1 86 A 4.985 18.035 7.978 1.00 11.26 82 ASN B C 1
ATOM 1414 O O . ASN A 1 86 A 4.353 18.203 6.945 1.00 12.37 82 ASN B O 1
ATOM 1425 N N . SER A 1 87 B 6.157 18.617 8.224 1.00 11.18 82 SER B N 1
ATOM 1426 C CA . SER A 1 87 B 6.844 19.413 7.218 1.00 12.51 82 SER B CA 1
ATOM 1427 C C . SER A 1 87 B 5.924 20.477 6.633 1.00 11.86 82 SER B C 1
ATOM 1428 O O . SER A 1 87 B 5.847 20.659 5.424 1.00 13.26 82 SER B O 1
ATOM 1436 N N . LEU A 1 88 C 5.193 21.164 7.497 1.00 11.14 82 LEU B N 1
ATOM 1437 C CA . 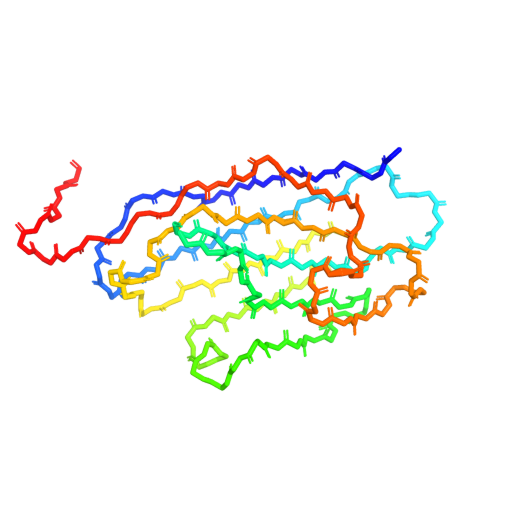LEU A 1 88 C 4.102 22.023 7.054 1.00 10.49 82 LEU B CA 1
ATOM 1438 C C . LEU A 1 88 C 4.600 23.184 6.216 1.00 10.65 82 LEU B C 1
ATOM 1439 O O . LEU A 1 88 C 5.573 23.877 6.552 1.00 11.88 82 LEU B O 1
ATOM 1455 N N . LYS A 1 89 ? 3.859 23.487 5.166 1.00 11.16 83 LYS B N 1
ATOM 1456 C CA A LYS A 1 89 ? 4.108 24.605 4.278 0.62 11.27 83 LYS B CA 1
ATOM 1457 C CA B LYS A 1 89 ? 4.111 24.613 4.281 0.38 12.14 83 LYS B CA 1
ATOM 1458 C C . LYS A 1 89 ? 3.241 25.780 4.708 1.00 10.21 83 LYS B C 1
ATOM 1459 O O . LYS A 1 89 ? 2.123 25.568 5.176 1.00 10.74 83 LYS B O 1
ATOM 1496 N N . PRO A 1 90 ? 3.660 27.044 4.483 1.00 10.87 84 PRO B N 1
ATOM 1497 C CA . PRO A 1 90 ? 2.727 28.166 4.732 1.00 10.81 84 PRO B CA 1
ATOM 1498 C C . PRO A 1 90 ? 1.398 27.960 4.025 1.00 10.84 84 PRO B C 1
ATOM 1499 O O . PRO A 1 90 ? 0.336 28.304 4.533 1.00 10.80 84 PRO B O 1
ATOM 1510 N N . GLU A 1 91 ? 1.466 27.391 2.826 1.00 11.10 85 GLU B N 1
ATOM 1511 C CA A GLU A 1 91 ? 0.327 27.140 1.973 0.69 13.07 85 GLU B CA 1
ATOM 1512 C CA B GLU A 1 91 ? 0.274 27.173 2.005 0.31 12.33 85 GLU B CA 1
ATOM 1513 C C . GLU A 1 91 ? -0.589 26.043 2.483 1.00 11.85 85 GLU B C 1
ATOM 1514 O O . GLU A 1 91 ? -1.667 25.843 1.915 1.00 14.04 85 GLU B O 1
ATOM 1537 N N . ASP A 1 92 ? -0.218 25.366 3.550 1.00 10.76 86 ASP B N 1
ATOM 1538 C CA . ASP A 1 92 ? -1.106 24.425 4.242 1.00 10.62 86 ASP B CA 1
ATOM 1539 C C . ASP A 1 92 ? -2.056 25.112 5.244 1.00 9.80 86 ASP B C 1
ATOM 1540 O O . ASP A 1 92 ? -2.911 24.492 5.822 1.00 11.11 86 ASP B O 1
ATOM 1549 N N . THR A 1 93 ? -1.891 26.432 5.394 1.00 10.01 87 THR B N 1
ATOM 1550 C CA . THR A 1 93 ? -2.809 27.217 6.183 1.00 9.66 87 THR B CA 1
ATOM 1551 C C . THR A 1 93 ? -4.233 27.132 5.641 1.00 10.27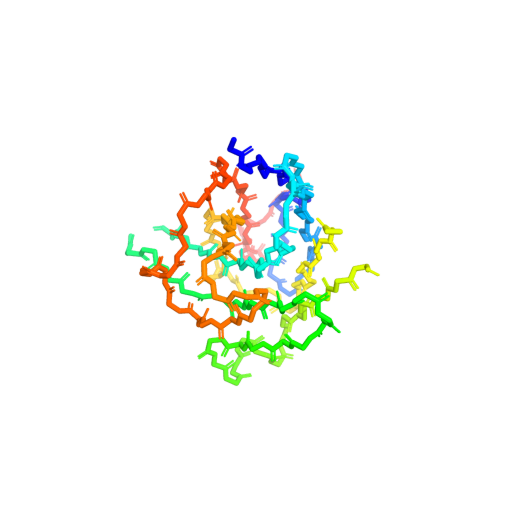 87 THR B C 1
ATOM 1552 O O . THR A 1 93 ? -4.455 27.369 4.444 1.00 11.94 87 THR B O 1
ATOM 1563 N N . ALA A 1 94 ? -5.189 26.766 6.485 1.00 9.83 88 ALA B N 1
ATOM 1564 C CA . ALA A 1 94 ? -6.571 26.578 6.029 1.00 9.77 88 ALA B CA 1
ATOM 1565 C C . ALA A 1 94 ? -7.418 26.258 7.244 1.00 9.94 88 ALA B C 1
ATOM 1566 O O . ALA A 1 94 ? -6.918 25.919 8.313 1.00 10.24 88 ALA B O 1
ATOM 1573 N N . THR A 1 95 ? -8.716 26.247 7.049 1.00 10.54 89 THR B N 1
ATOM 1574 C CA . THR A 1 95 ? -9.630 25.564 7.979 1.00 11.60 89 THR B CA 1
ATOM 1575 C C . THR A 1 95 ? -9.739 24.110 7.526 1.00 10.36 89 THR B C 1
ATOM 1576 O O . THR A 1 95 ? -10.034 23.859 6.357 1.00 11.35 89 THR B O 1
ATOM 1587 N N . TYR A 1 96 ? -9.481 23.199 8.440 1.00 10.09 90 TYR B N 1
ATOM 1588 C CA . TYR A 1 96 ? -9.558 21.767 8.183 1.00 9.85 90 TYR B CA 1
ATOM 1589 C C . TYR A 1 96 ? -10.869 21.236 8.733 1.00 10.74 90 TYR B C 1
ATOM 1590 O O . TYR A 1 96 ? -11.216 21.512 9.888 1.00 13.01 90 TYR B O 1
ATOM 1608 N N . TYR A 1 97 ? -11.592 20.458 7.939 1.00 10.07 91 TYR B N 1
ATOM 1609 C CA . TYR A 1 97 ? -12.910 19.942 8.333 1.00 10.80 91 TYR B CA 1
ATOM 1610 C C . TYR A 1 97 ? -12.838 18.408 8.309 1.00 10.58 91 TYR B C 1
ATOM 1611 O O . TYR A 1 97 ? -12.405 17.832 7.327 1.00 11.56 91 TYR B O 1
ATOM 1629 N N . CYS A 1 98 ? -13.382 17.780 9.335 1.00 10.63 92 CYS B N 1
ATOM 1630 C CA A CYS A 1 98 ? -13.680 16.361 9.402 0.49 10.14 92 CYS B CA 1
ATOM 1631 C CA B CYS A 1 98 ? -13.618 16.362 9.174 0.51 12.46 92 CYS B CA 1
ATOM 1632 C C . CYS A 1 98 ? -15.056 16.126 8.746 1.00 10.60 92 CYS B C 1
ATOM 1633 O O . CYS A 1 98 ? -15.969 16.936 8.909 1.00 12.88 92 CYS B O 1
ATOM 1646 N N . ALA A 1 99 ? -15.221 14.998 8.076 1.00 9.94 93 ALA B N 1
ATOM 1647 C CA . ALA A 1 99 ? -16.482 14.670 7.431 1.00 10.80 93 ALA B CA 1
ATOM 1648 C C . ALA A 1 99 ? -16.704 13.164 7.503 1.00 10.31 93 ALA B C 1
ATOM 164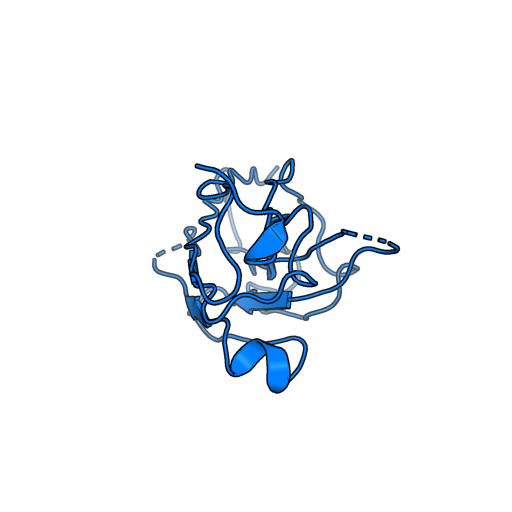9 O O . ALA A 1 99 ? -15.750 12.383 7.586 1.00 10.99 93 ALA B O 1
ATOM 1656 N N . ALA A 1 100 ? -17.966 12.746 7.431 1.00 10.56 94 ALA B N 1
ATOM 1657 C CA . ALA A 1 100 ? -18.310 11.321 7.461 1.00 10.42 94 ALA B CA 1
ATOM 1658 C C . ALA A 1 100 ? -19.264 10.956 6.339 1.00 10.60 94 ALA B C 1
ATOM 1659 O O . ALA A 1 100 ? -20.174 11.720 5.983 1.00 11.71 94 ALA B O 1
ATOM 1666 N N . ASP A 1 101 ? -19.090 9.733 5.858 1.00 11.35 95 ASP B N 1
ATOM 1667 C CA . ASP A 1 101 ? -19.947 9.081 4.843 1.00 12.39 95 ASP B CA 1
ATOM 1668 C C . ASP A 1 101 ? -20.356 7.742 5.433 1.00 11.78 95 ASP B C 1
ATOM 1669 O O . ASP A 1 101 ? -19.534 6.832 5.608 1.00 12.34 95 ASP B O 1
ATOM 1678 N N . VAL A 1 102 ? -21.634 7.564 5.748 1.00 13.12 96 VAL B N 1
ATOM 1679 C CA . VAL A 1 102 ? -22.168 6.269 6.231 1.00 14.30 96 VAL B CA 1
ATOM 1680 C C . VAL A 1 102 ? -22.942 5.558 5.131 1.00 13.78 96 VAL B C 1
ATOM 1681 O O . VAL A 1 102 ? -23.519 4.496 5.421 1.00 16.05 96 VAL B O 1
ATOM 1694 N N . ASN A 1 103 ? -22.962 6.074 3.895 1.00 11.94 97 ASN B N 1
ATOM 1695 C CA . ASN A 1 103 ? -23.762 5.510 2.812 1.00 12.12 97 ASN B CA 1
ATOM 1696 C C . ASN A 1 103 ? -22.981 4.651 1.853 1.00 11.72 97 ASN B C 1
ATOM 1697 O O . ASN A 1 103 ? -23.564 4.116 0.907 1.00 13.29 97 ASN B O 1
ATOM 1708 N N . ARG A 1 104 ? -21.700 4.432 2.094 1.00 11.06 98 ARG B N 1
ATOM 1709 C CA . ARG A 1 104 ? -20.830 3.605 1.270 1.00 10.59 98 ARG B CA 1
ATOM 1710 C C . ARG A 1 104 ? -20.320 2.380 2.054 1.00 10.78 98 ARG B C 1
ATOM 1711 O O . ARG A 1 104 ? -19.257 1.856 1.789 1.00 11.41 98 ARG B O 1
ATOM 1732 N N . GLY A 1 105 ? -21.086 1.904 3.027 1.00 10.88 99 GLY B N 1
ATOM 1733 C CA . GLY A 1 105 ? -20.729 0.675 3.709 1.00 11.49 99 GLY B CA 1
ATOM 1734 C C . GLY A 1 105 ? -19.524 0.770 4.589 1.00 10.75 99 GLY B C 1
ATOM 1735 O O . GLY A 1 105 ? -18.954 -0.272 4.972 1.00 12.01 99 GLY B O 1
ATOM 1739 N N . GLY A 1 106 ? -19.072 1.960 4.923 1.00 10.54 100 GLY B N 1
ATOM 1740 C CA . GLY A 1 106 ? -17.835 2.150 5.653 1.00 10.68 100 GLY B CA 1
ATOM 1741 C C . GLY A 1 106 ? -16.644 2.384 4.772 1.00 10.38 100 GLY B C 1
ATOM 1742 O O . GLY A 1 106 ? -15.535 2.681 5.283 1.00 11.15 100 GLY B O 1
ATOM 1746 N N . PHE A 1 107 A -16.795 2.237 3.464 1.00 10.41 100 PHE B N 1
ATOM 1747 C CA . PHE A 1 107 A -15.736 2.446 2.506 1.00 10.38 100 PHE B CA 1
ATOM 1748 C C . PHE A 1 107 A -15.723 3.874 2.045 1.00 10.84 100 PHE B C 1
ATOM 1749 O O . PHE A 1 107 A -16.624 4.667 2.351 1.00 10.79 100 PHE B O 1
ATOM 1766 N N . CYS A 1 108 B -14.645 4.226 1.346 1.00 11.54 100 CYS B N 1
ATOM 1767 C CA A CYS A 1 108 B -14.354 5.641 1.074 0.35 10.09 100 CYS B CA 1
ATOM 1768 C CA B CYS A 1 108 B -14.345 5.636 1.063 0.65 15.30 100 CYS B CA 1
ATOM 1769 C C . CYS A 1 108 B -14.166 5.997 -0.385 1.00 11.18 100 CYS B C 1
ATOM 1770 O O . CYS A 1 108 B -13.541 5.290 -1.136 1.00 14.24 100 CYS B O 1
ATOM 1784 N N . TYR A 1 109 C -14.619 7.206 -0.709 1.00 10.37 100 TYR B N 1
ATOM 1785 C CA . TYR A 1 109 C -14.200 8.003 -1.822 1.00 9.86 100 TYR B CA 1
ATOM 1786 C C . TYR A 1 109 C -13.492 9.249 -1.268 1.00 10.30 100 TYR B C 1
ATOM 1787 O O . TYR A 1 109 C -13.761 9.669 -0.151 1.00 11.45 100 TYR B O 1
ATOM 1805 N N . ILE A 1 110 D -12.630 9.868 -2.058 1.00 10.60 100 ILE B N 1
ATOM 1806 C CA . ILE A 1 110 D -11.932 11.046 -1.618 1.00 11.32 100 ILE B CA 1
ATOM 1807 C C . ILE A 1 110 D -12.728 12.340 -1.800 1.00 10.83 100 ILE B C 1
ATOM 1808 O O . ILE A 1 110 D -12.380 13.361 -1.191 1.00 12.35 100 ILE B O 1
ATOM 1824 N N . GLU A 1 111 E -13.749 12.348 -2.664 1.00 10.41 100 GLU B N 1
ATOM 1825 C CA . GLU A 1 111 E -14.466 13.558 -3.042 1.00 10.38 100 GLU B CA 1
ATOM 1826 C C . GLU A 1 111 E -15.538 13.931 -2.025 1.00 10.44 100 GLU B C 1
ATOM 1827 O O . GLU A 1 111 E -16.246 13.076 -1.471 1.00 10.39 100 GLU B O 1
ATOM 1839 N N . ASP A 1 112 F -15.681 15.251 -1.822 1.00 10.50 100 ASP B N 1
ATOM 1840 C CA . ASP A 1 112 F -16.616 15.759 -0.828 1.00 10.77 100 ASP B CA 1
ATOM 1841 C C . ASP A 1 112 F -18.082 15.465 -1.131 1.00 10.78 100 ASP B C 1
ATOM 1842 O O . ASP A 1 112 F -18.882 15.469 -0.205 1.00 12.54 100 ASP B O 1
ATOM 1851 N N . TRP A 1 113 G -18.390 15.145 -2.392 1.00 11.14 100 TRP B N 1
ATOM 1852 C CA A TRP A 1 113 G -19.780 14.928 -2.657 0.60 12.09 100 TRP B CA 1
ATOM 1853 C CA B TRP A 1 113 G -19.682 14.735 -2.934 0.40 12.06 100 TRP B CA 1
ATOM 1854 C C . TRP A 1 113 G -20.272 13.564 -2.175 1.00 11.06 100 TRP B C 1
ATOM 1855 O O . TRP A 1 113 G -21.483 13.311 -2.258 1.00 13.90 100 TRP B O 1
ATOM 1896 N N . TYR A 1 114 H -19.437 12.738 -1.568 1.00 9.95 100 TYR B N 1
ATOM 1897 C CA . TYR A 1 114 H -19.859 11.514 -0.912 1.00 10.28 100 TYR B CA 1
ATOM 1898 C C . TYR A 1 114 H -20.125 11.676 0.591 1.00 10.60 100 TYR B C 1
ATOM 1899 O O . TYR A 1 114 H -20.584 10.712 1.225 1.00 11.92 100 TYR B O 1
ATOM 1917 N N . PHE A 1 115 I -19.849 12.855 1.158 1.00 10.91 100 PHE B N 1
ATOM 1918 C CA . PHE A 1 115 I -19.895 13.059 2.599 1.00 10.88 100 PHE B CA 1
ATOM 1919 C C . PHE A 1 115 I -21.057 13.932 2.984 1.00 13.51 100 PHE B C 1
ATOM 1920 O O . PHE A 1 115 I -21.222 15.033 2.427 1.00 14.48 100 PHE B O 1
ATOM 1937 N N . SER A 1 116 ? -21.845 13.461 3.966 1.00 15.27 101 SER B N 1
ATOM 1938 C CA A SER A 1 116 ? -23.032 14.179 4.380 0.69 16.08 101 SER B CA 1
ATOM 1939 C CA B SER A 1 116 ? -23.035 14.187 4.367 0.31 16.20 101 SER B CA 1
ATOM 1940 C C . SER A 1 116 ? -22.969 14.793 5.758 1.00 15.49 101 SER B C 1
ATOM 1941 O O . SER A 1 116 ? -23.830 15.591 6.087 1.00 19.98 101 SER B O 1
ATOM 1956 N N . TYR A 1 117 ? -21.988 14.480 6.561 1.00 14.16 102 TYR B N 1
ATOM 1957 C CA . TYR A 1 117 ? -21.858 15.023 7.910 1.00 14.27 102 TYR B CA 1
ATOM 1958 C C . TYR A 1 117 ? -20.521 15.683 7.992 1.00 13.63 102 TYR B C 1
ATOM 1959 O O . TYR A 1 117 ? -19.534 15.154 7.509 1.00 13.14 102 TYR B O 1
ATOM 1977 N N . TRP A 1 118 ? -20.514 16.905 8.533 1.00 14.04 103 TRP B N 1
ATOM 1978 C CA . TRP A 1 118 ? -19.358 17.800 8.533 1.00 14.37 103 TRP B CA 1
ATOM 1979 C C . TRP A 1 118 ? -19.130 18.323 9.930 1.00 15.07 103 TRP B C 1
ATOM 1980 O O . TRP A 1 118 ? -20.061 18.800 10.562 1.00 18.14 103 TRP B O 1
ATOM 2001 N N . GLY A 1 119 ? -17.872 18.407 10.326 1.00 14.45 104 GLY B N 1
ATOM 2002 C CA . GLY A 1 119 ? -17.468 19.112 11.526 1.00 15.19 104 GLY B CA 1
ATOM 2003 C C . GLY A 1 119 ? -17.515 20.616 11.298 1.00 14.97 104 GLY B C 1
ATOM 2004 O O . GLY A 1 119 ? -17.699 21.102 10.176 1.00 16.47 104 GLY B O 1
ATOM 2008 N N . GLN A 1 120 ? -17.320 21.334 12.389 1.00 16.24 105 GLN B N 1
ATOM 2009 C CA . GLN A 1 120 ? -17.354 22.780 12.362 1.00 17.68 105 GLN B CA 1
ATOM 2010 C C . GLN A 1 120 ? -16.118 23.412 11.792 1.00 16.88 105 GLN B C 1
ATOM 2011 O O . GLN A 1 120 ? -16.178 24.606 11.437 1.00 21.23 105 GLN B O 1
ATOM 2025 N N . GLY A 1 121 ? -15.028 22.680 11.716 1.00 15.94 106 GLY B N 1
ATOM 2026 C CA . GLY A 1 121 ? -13.769 23.153 11.166 1.00 19.17 106 GLY B CA 1
ATOM 2027 C C . GLY A 1 121 ? -12.813 23.562 12.273 1.00 20.46 106 GLY B C 1
ATOM 2028 O O . GLY A 1 121 ? -13.201 24.046 13.351 1.00 25.21 106 GLY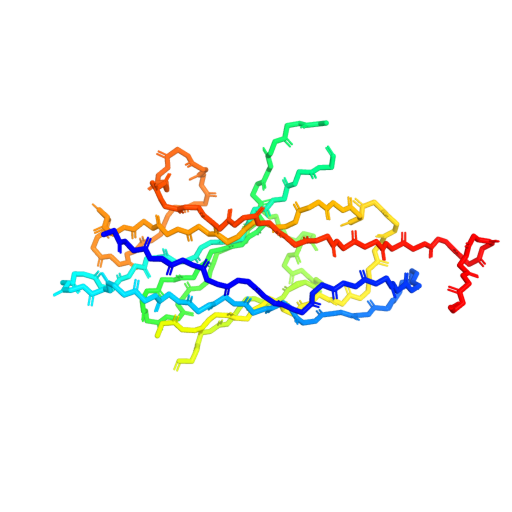 B O 1
ATOM 2032 N N . THR A 1 122 ? -11.553 23.366 12.006 1.00 17.48 107 THR B N 1
ATOM 2033 C CA A THR A 1 122 ? -10.463 23.747 12.929 0.54 18.49 107 THR B CA 1
ATOM 2034 C CA B THR A 1 122 ? -10.489 23.797 12.915 0.46 18.11 107 THR B CA 1
ATOM 2035 C C . THR A 1 122 ? -9.380 24.501 12.158 1.00 15.35 107 THR B C 1
ATOM 2036 O O . THR A 1 122 ? -8.964 24.074 11.080 1.00 14.66 107 THR B O 1
ATOM 2057 N N . GLN A 1 123 ? -8.994 25.633 12.687 1.00 14.28 108 GLN B N 1
ATOM 2058 C CA A GLN A 1 123 ? -8.024 26.460 12.010 0.60 12.11 108 GLN B CA 1
ATOM 2059 C CA B GLN A 1 123 ? -8.029 26.467 12.007 0.40 12.77 108 GLN B CA 1
ATOM 2060 C C . GLN A 1 123 ? -6.609 25.956 12.193 1.00 11.38 108 GLN B C 1
ATOM 2061 O O . GLN A 1 123 ? -6.191 25.644 13.311 1.00 12.41 108 GLN B O 1
ATOM 2088 N N . VAL A 1 124 ? -5.871 25.933 11.112 1.00 10.25 109 VAL B N 1
ATOM 2089 C CA . VAL A 1 124 ? -4.447 25.609 11.124 1.00 10.07 109 VAL B CA 1
ATOM 2090 C C . VAL A 1 124 ? -3.754 26.776 10.434 1.00 9.65 109 VAL B C 1
ATOM 2091 O O . VAL A 1 124 ? -4.079 27.120 9.313 1.00 10.56 109 VAL B O 1
ATOM 2104 N N . THR A 1 125 ? -2.811 27.392 11.143 1.00 8.73 110 THR B N 1
ATOM 2105 C CA . THR A 1 125 ? -2.049 28.504 10.622 1.00 9.11 110 THR B CA 1
ATOM 2106 C C . THR A 1 125 ? -0.586 28.135 10.625 1.00 9.13 110 THR B C 1
ATOM 2107 O O . THR A 1 125 ? -0.054 27.733 11.652 1.00 10.89 110 THR B O 1
ATOM 2118 N N . VAL A 1 126 ? 0.054 28.220 9.470 1.00 8.94 111 VAL B N 1
ATOM 2119 C CA . VAL A 1 126 ? 1.459 27.919 9.286 1.00 9.00 111 VAL B CA 1
ATOM 2120 C C . VAL A 1 126 ? 2.137 29.181 8.802 1.00 9.83 111 VAL B C 1
ATOM 2121 O O . VAL A 1 126 ? 1.837 29.630 7.699 1.00 11.47 111 VAL B O 1
ATOM 2134 N N . SER A 1 127 ? 3.052 29.727 9.592 1.00 10.11 112 SER B N 1
ATOM 2135 C CA . SER A 1 127 ? 3.677 30.994 9.269 1.00 10.57 112 SER B CA 1
ATOM 2136 C C . SER A 1 127 ? 5.105 30.802 8.802 1.00 10.31 112 SER B C 1
ATOM 2137 O O . SER A 1 127 ? 5.867 29.984 9.320 1.00 10.96 112 SER B O 1
ATOM 2145 N N . SER A 1 128 ? 5.526 31.653 7.875 1.00 10.59 113 SER B N 1
ATOM 2146 C CA . SER A 1 128 ? 6.919 31.717 7.482 1.00 10.60 113 SER B CA 1
ATOM 2147 C C . SER A 1 128 ? 7.778 32.130 8.664 1.00 10.46 113 SER B C 1
ATOM 2148 O O . SER A 1 128 ? 7.327 32.743 9.646 1.00 11.42 113 SER B O 1
ATOM 2156 N N . ALA A 1 129 ? 9.084 31.887 8.540 1.00 10.85 114 ALA B N 1
ATOM 2157 C CA . ALA A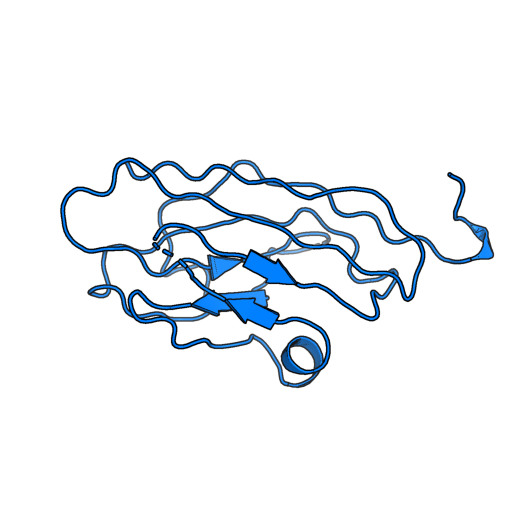 1 129 ? 9.984 32.277 9.601 1.00 12.40 114 ALA B CA 1
ATOM 2158 C C . ALA A 1 129 ? 9.910 33.795 9.854 1.00 13.48 114 ALA B C 1
ATOM 2159 O O . ALA A 1 129 ? 9.998 34.256 10.996 1.00 17.66 114 ALA B O 1
ATOM 2166 N N . ALA A 1 130 ? 9.778 34.589 8.826 1.00 12.00 115 ALA B N 1
ATOM 2167 C CA . ALA A 1 130 ? 9.745 36.042 9.029 1.00 12.72 115 ALA B CA 1
ATOM 2168 C C . ALA A 1 130 ? 8.506 36.506 9.786 1.00 13.23 115 ALA B C 1
ATOM 2169 O O . ALA A 1 130 ? 8.542 37.551 10.427 1.00 15.44 115 ALA B O 1
ATOM 2176 N N . ALA A 1 131 ? 7.376 35.773 9.681 1.00 15.83 116 ALA B N 1
ATOM 2177 C CA . ALA A 1 131 ? 6.060 36.139 10.187 1.00 17.93 116 ALA B CA 1
ATOM 2178 C C . ALA A 1 131 ? 5.688 35.456 11.463 1.00 17.77 116 ALA B C 1
ATOM 2179 O O . ALA A 1 131 ? 4.713 35.818 12.106 1.00 22.23 116 ALA B O 1
ATOM 2186 N N . HIS A 1 132 ? 6.408 34.427 11.852 1.00 16.64 117 HIS B N 1
ATOM 2187 C CA . HIS A 1 132 ? 5.983 33.623 12.961 1.00 18.88 117 HIS B CA 1
ATOM 2188 C C . HIS A 1 132 ? 6.354 34.239 14.297 1.00 21.42 117 HIS B C 1
ATOM 2189 O O . HIS A 1 132 ? 7.479 34.719 14.485 1.00 22.36 117 HIS B O 1
ATOM 2203 N N . HIS A 1 133 ? 5.386 34.223 15.232 1.0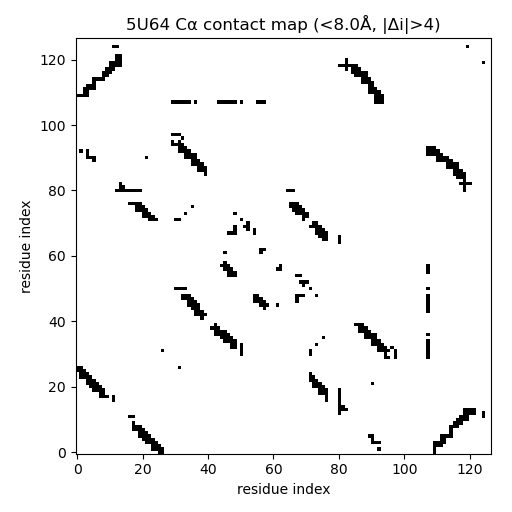0 25.59 118 HIS B N 1
ATOM 2204 C CA . HIS A 1 133 ? 5.581 34.667 16.601 1.00 27.15 118 HIS B CA 1
ATOM 2205 C C . HIS A 1 133 ? 4.896 33.698 17.549 1.00 27.45 118 HIS B C 1
ATOM 2206 O O . HIS A 1 133 ? 3.833 33.119 17.238 1.00 32.18 118 HIS B O 1
ATOM 2220 N N . HIS A 1 134 ? 5.489 33.496 18.702 1.00 31.10 119 HIS B N 1
ATOM 2221 C CA . HIS A 1 134 ? 4.812 32.518 19.560 0.72 31.60 119 HIS B CA 1
ATOM 2222 C C . HIS A 1 134 ? 3.562 33.116 20.159 1.00 38.72 119 HIS B C 1
ATOM 2223 O O . HIS A 1 134 ? 3.488 34.373 20.303 1.00 38.53 119 HIS B O 1
#

Sequence (127 aa):
DVQQLQEESSGGGSSVQQAGGSLRRLSSCVASGVTSSTRRPCCIIGWFRRQAKEEREGVAVVNFRGDSSTYITDSVKGRRFFTISRRDDDTVYLQMNSLKKPEEDTATYYCCAADVNRGGFCCYIEDWWYFSSYWGQGTTQQVTVSSAAAHHH